Protein AF-A0A819YTF0-F1 (afdb_monomer_lite)

Structure (mmCIF, N/CA/C/O backbone):
data_AF-A0A819YTF0-F1
#
_entry.id   AF-A0A819YTF0-F1
#
loop_
_atom_site.group_PDB
_atom_site.id
_atom_site.type_symbol
_atom_site.label_atom_id
_atom_site.label_alt_id
_atom_site.label_comp_id
_atom_site.label_asym_id
_atom_site.label_entity_id
_atom_site.label_seq_id
_atom_site.pdbx_PDB_ins_code
_atom_site.Cartn_x
_atom_site.Cartn_y
_atom_site.Cartn_z
_atom_site.occupancy
_atom_site.B_iso_or_equiv
_atom_site.auth_seq_id
_atom_site.auth_comp_id
_atom_site.auth_asym_id
_atom_site.auth_atom_id
_atom_site.pdbx_PDB_model_num
ATOM 1 N N . MET A 1 1 ? 13.629 -0.872 -28.389 1.00 53.81 1 MET A N 1
ATOM 2 C CA . MET A 1 1 ? 14.703 -1.012 -27.391 1.00 53.81 1 MET A CA 1
ATOM 3 C C . MET A 1 1 ? 14.264 -2.191 -26.560 1.00 53.81 1 MET A C 1
ATOM 5 O O . MET A 1 1 ? 13.324 -2.045 -25.790 1.00 53.81 1 MET A O 1
ATOM 9 N N . ASP A 1 2 ? 14.772 -3.372 -26.887 1.00 76.69 2 ASP A N 1
ATOM 10 C CA . ASP A 1 2 ? 14.360 -4.603 -26.218 1.00 76.69 2 ASP A CA 1
ATOM 11 C C . ASP A 1 2 ? 14.935 -4.618 -24.796 1.00 76.69 2 ASP A C 1
ATOM 13 O O . ASP A 1 2 ? 16.046 -4.135 -24.561 1.00 76.69 2 ASP A O 1
ATOM 17 N N . LEU A 1 3 ? 14.146 -5.088 -23.827 1.00 79.62 3 LEU A N 1
ATOM 18 C CA . LEU A 1 3 ? 14.641 -5.302 -22.472 1.00 79.62 3 LEU A CA 1
ATOM 19 C C . LEU A 1 3 ? 15.497 -6.570 -22.466 1.00 79.62 3 LEU A C 1
ATOM 21 O O . LEU A 1 3 ? 14.964 -7.676 -22.498 1.00 79.62 3 LEU A O 1
ATOM 25 N N . ASP A 1 4 ? 16.814 -6.407 -22.407 1.00 84.19 4 ASP A N 1
ATOM 26 C CA . ASP A 1 4 ? 17.722 -7.511 -22.103 1.00 84.19 4 ASP A CA 1
ATOM 27 C C . ASP A 1 4 ? 17.522 -8.018 -20.662 1.00 84.19 4 ASP A C 1
ATOM 29 O O . ASP A 1 4 ? 17.138 -7.274 -19.756 1.00 84.19 4 ASP A O 1
ATOM 33 N N . LEU A 1 5 ? 17.780 -9.308 -20.440 1.00 87.56 5 LEU A N 1
ATOM 34 C CA . LEU A 1 5 ? 17.708 -9.920 -19.112 1.00 87.56 5 LEU A CA 1
ATOM 35 C C . LEU A 1 5 ? 18.897 -9.477 -18.234 1.00 87.56 5 LEU A C 1
ATOM 37 O O . LEU A 1 5 ? 20.006 -9.338 -18.756 1.00 87.56 5 LEU A O 1
ATOM 41 N N . PRO A 1 6 ? 18.719 -9.337 -16.906 1.00 91.06 6 PRO A N 1
ATOM 42 C CA . PRO A 1 6 ? 17.498 -9.588 -16.135 1.00 91.06 6 PRO A CA 1
ATOM 43 C C . PRO A 1 6 ? 16.498 -8.421 -16.179 1.00 91.06 6 PRO A C 1
ATOM 45 O O . PRO A 1 6 ? 16.859 -7.243 -16.116 1.00 91.06 6 PRO A O 1
ATOM 48 N N . CYS A 1 7 ? 15.212 -8.769 -16.243 1.00 91.44 7 CYS A N 1
ATOM 49 C CA . CYS A 1 7 ? 14.111 -7.812 -16.214 1.00 91.44 7 CYS A CA 1
ATOM 50 C C . CYS A 1 7 ? 13.127 -8.130 -15.085 1.00 91.44 7 CYS A C 1
ATOM 52 O O . CYS A 1 7 ? 12.991 -9.276 -14.655 1.00 91.44 7 CYS A O 1
ATOM 54 N N . ILE A 1 8 ? 12.456 -7.088 -14.603 1.00 92.62 8 ILE A N 1
ATOM 55 C CA . ILE A 1 8 ? 11.456 -7.150 -13.541 1.00 92.62 8 ILE A CA 1
ATOM 56 C C . ILE A 1 8 ? 10.110 -6.774 -14.142 1.00 92.62 8 ILE A C 1
ATOM 58 O O . ILE A 1 8 ? 9.966 -5.706 -14.744 1.00 92.62 8 ILE A O 1
ATOM 62 N N . HIS A 1 9 ? 9.127 -7.649 -13.945 1.00 92.94 9 HIS A N 1
ATOM 63 C CA . HIS A 1 9 ? 7.752 -7.457 -14.384 1.00 92.94 9 HIS A CA 1
ATOM 64 C C . HIS A 1 9 ? 6.865 -7.123 -13.187 1.00 92.94 9 HIS A C 1
ATOM 66 O O . HIS A 1 9 ? 6.824 -7.864 -12.205 1.00 92.94 9 HIS A O 1
ATOM 72 N N . PHE A 1 10 ? 6.145 -6.009 -13.278 1.00 93.62 10 PHE A N 1
ATOM 73 C CA . PHE A 1 10 ? 5.230 -5.548 -12.240 1.00 93.62 10 PHE A CA 1
ATOM 74 C C . PHE A 1 10 ? 3.779 -5.907 -12.584 1.00 93.62 10 PHE A C 1
ATOM 76 O O . PHE A 1 10 ? 3.406 -5.993 -13.751 1.00 93.62 10 PHE A O 1
ATOM 83 N N . PHE A 1 11 ? 2.919 -6.027 -11.569 1.00 92.00 11 PHE A N 1
ATOM 84 C CA . PHE A 1 11 ? 1.482 -6.287 -11.760 1.00 92.00 11 PHE A CA 1
ATOM 8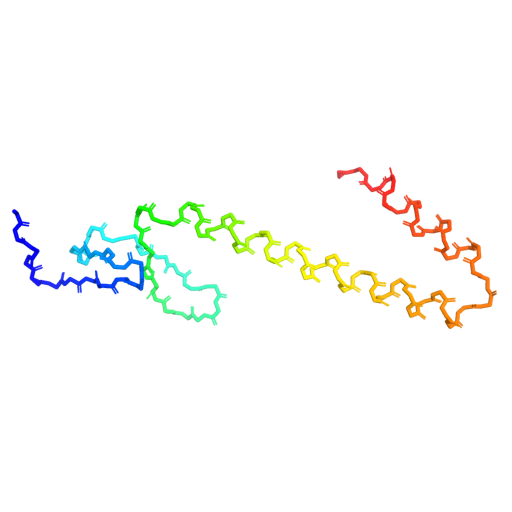5 C C . PHE A 1 11 ? 0.718 -5.155 -12.462 1.00 92.00 11 PHE A C 1
ATOM 87 O O . PHE A 1 11 ? -0.395 -5.367 -12.924 1.00 92.00 11 PHE A O 1
ATOM 94 N N . CYS A 1 12 ? 1.308 -3.963 -12.567 1.00 94.06 12 CYS A N 1
ATOM 95 C CA . CYS A 1 12 ? 0.779 -2.863 -13.372 1.00 94.06 12 CYS A CA 1
ATOM 96 C C . CYS A 1 12 ? 1.154 -2.967 -14.862 1.00 94.06 12 CYS A C 1
ATOM 98 O O . CYS A 1 12 ? 1.069 -1.969 -15.569 1.00 94.06 12 CYS A O 1
ATOM 100 N N . GLU A 1 13 ? 1.621 -4.137 -15.312 1.00 94.31 13 GLU A N 1
ATOM 101 C CA . GLU A 1 13 ? 2.030 -4.444 -16.692 1.00 94.31 13 GLU A CA 1
ATOM 102 C C . GLU A 1 13 ? 3.258 -3.663 -17.199 1.00 94.31 13 GL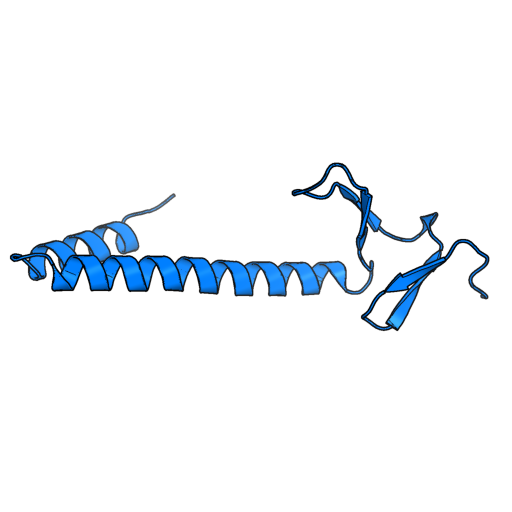U A C 1
ATOM 104 O O . GLU A 1 13 ? 3.658 -3.791 -18.355 1.00 94.31 13 GLU A O 1
ATOM 109 N N . HIS A 1 14 ? 3.933 -2.908 -16.330 1.00 93.50 14 HIS A N 1
ATOM 110 C CA . HIS A 1 14 ? 5.213 -2.290 -16.656 1.00 93.50 14 HIS A CA 1
ATOM 111 C C . HIS A 1 14 ? 6.376 -3.253 -16.424 1.00 93.50 14 HIS A C 1
ATOM 113 O O . HIS A 1 14 ? 6.374 -4.052 -15.486 1.00 93.50 14 HIS A O 1
ATOM 119 N N . SER A 1 15 ? 7.398 -3.136 -17.267 1.00 93.75 15 SER A N 1
ATOM 120 C CA . SER A 1 15 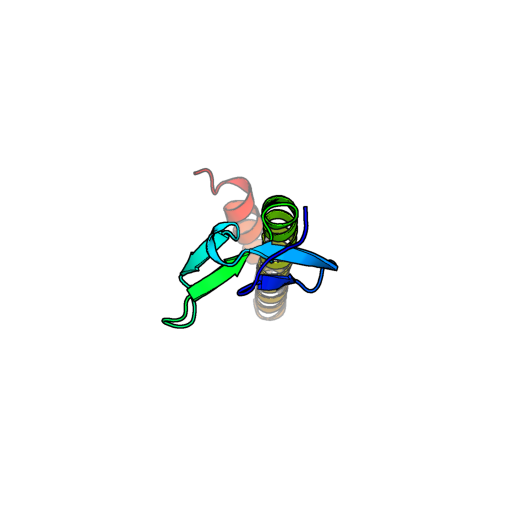? 8.609 -3.951 -17.198 1.00 93.75 15 SER A CA 1
ATOM 121 C C . SER A 1 15 ? 9.839 -3.063 -17.300 1.00 93.75 15 SER A C 1
ATOM 123 O O . SER A 1 15 ? 9.847 -2.118 -18.089 1.00 93.75 15 SER A O 1
ATOM 125 N N . PHE A 1 16 ? 10.870 -3.364 -16.516 1.00 93.12 16 PHE A N 1
ATOM 126 C CA . PHE A 1 16 ? 12.127 -2.608 -16.497 1.00 93.12 16 PHE A CA 1
ATOM 127 C C . PHE A 1 16 ? 13.314 -3.562 -16.411 1.00 93.12 16 PHE A C 1
ATOM 129 O O . PHE A 1 16 ? 13.178 -4.675 -15.902 1.00 93.12 16 PHE A O 1
ATOM 136 N N . HIS A 1 17 ? 14.489 -3.130 -16.874 1.00 92.00 17 HIS A N 1
ATOM 137 C CA . HIS A 1 17 ? 15.739 -3.788 -16.485 1.00 92.00 17 HIS A CA 1
ATOM 138 C C . HIS A 1 17 ? 15.864 -3.777 -14.962 1.00 92.00 17 HIS A C 1
ATOM 140 O O . HIS A 1 17 ? 15.456 -2.803 -14.326 1.00 92.00 17 HIS A O 1
ATOM 146 N N . GLU A 1 18 ? 16.476 -4.810 -14.385 1.00 89.44 18 GLU A N 1
ATOM 147 C CA . GLU A 1 18 ? 16.694 -4.889 -12.932 1.00 89.44 18 GLU A CA 1
ATOM 148 C C . GLU A 1 18 ? 17.356 -3.616 -12.377 1.00 89.44 18 GLU A C 1
ATOM 150 O O . GLU A 1 18 ? 16.901 -3.059 -11.383 1.00 89.44 18 GLU A O 1
ATOM 155 N N . HIS A 1 19 ? 18.370 -3.090 -13.074 1.00 87.50 19 HIS A N 1
ATOM 156 C CA . HIS A 1 19 ? 19.080 -1.873 -12.668 1.00 87.50 19 HIS A CA 1
ATOM 157 C C . HIS A 1 19 ? 18.289 -0.569 -12.900 1.00 87.50 19 HIS A C 1
ATOM 159 O O . HIS A 1 19 ? 18.631 0.470 -12.341 1.00 87.50 19 HIS A O 1
ATOM 165 N N . CYS A 1 20 ? 17.239 -0.596 -13.725 1.00 88.75 20 CYS A N 1
ATOM 166 C CA . CYS A 1 20 ? 16.374 0.563 -13.966 1.00 88.75 20 CYS A CA 1
ATOM 167 C C . CYS A 1 20 ? 15.161 0.611 -13.025 1.00 88.75 20 CYS A C 1
ATOM 169 O O . CYS A 1 20 ? 14.478 1.634 -12.966 1.00 88.75 20 CYS A O 1
ATOM 171 N N . ALA A 1 21 ? 14.869 -0.480 -12.315 1.00 88.69 21 ALA A N 1
ATOM 172 C CA . ALA A 1 21 ? 13.821 -0.525 -11.307 1.00 88.69 21 ALA A CA 1
ATOM 173 C C . ALA A 1 21 ? 14.289 0.128 -9.994 1.00 88.69 21 ALA A C 1
ATOM 175 O O . ALA A 1 21 ? 15.474 0.111 -9.659 1.00 88.69 21 ALA A O 1
ATOM 176 N N . TYR A 1 22 ? 13.356 0.689 -9.221 1.00 87.50 22 TYR A N 1
ATOM 177 C CA . TYR A 1 22 ? 13.677 1.258 -7.913 1.00 87.50 22 TYR A CA 1
ATOM 178 C C . TYR A 1 22 ? 13.662 0.173 -6.846 1.00 87.50 22 TYR A C 1
ATOM 180 O O . TYR A 1 22 ? 12.605 -0.367 -6.538 1.00 87.50 22 TYR A O 1
ATOM 188 N N . ALA A 1 23 ? 14.831 -0.132 -6.289 1.00 87.62 23 ALA A N 1
ATOM 189 C CA . ALA A 1 23 ? 14.972 -1.009 -5.136 1.00 87.62 23 ALA A CA 1
ATOM 190 C C . ALA A 1 23 ? 14.712 -0.232 -3.837 1.00 87.62 23 ALA A C 1
ATOM 192 O O . ALA A 1 23 ? 15.270 0.848 -3.630 1.00 87.62 23 ALA A O 1
ATOM 193 N N . ILE A 1 24 ? 13.890 -0.801 -2.962 1.00 83.88 24 ILE A N 1
ATOM 194 C CA . ILE A 1 24 ? 13.628 -0.317 -1.608 1.00 83.88 24 ILE A CA 1
ATOM 195 C C . ILE A 1 24 ? 13.835 -1.451 -0.606 1.00 83.88 24 ILE A C 1
ATOM 197 O O . ILE A 1 24 ? 13.654 -2.629 -0.921 1.00 83.88 24 ILE A O 1
ATOM 201 N N . GLU A 1 25 ? 14.200 -1.095 0.619 1.00 84.62 25 GLU A N 1
ATOM 202 C CA . GLU A 1 25 ? 14.225 -2.049 1.723 1.00 84.62 25 GLU A CA 1
ATOM 203 C C . GLU A 1 25 ? 12.800 -2.273 2.233 1.00 84.62 25 GLU A C 1
ATOM 205 O O . GLU A 1 25 ? 12.054 -1.322 2.490 1.00 84.62 25 GLU A O 1
ATOM 210 N N . SER A 1 26 ? 12.410 -3.539 2.367 1.00 81.12 26 SER A N 1
ATOM 211 C CA . SER A 1 26 ? 11.142 -3.897 2.993 1.00 81.12 26 SER A CA 1
ATOM 212 C C . SER A 1 26 ? 11.117 -3.433 4.450 1.00 81.12 26 SER A C 1
ATOM 214 O O . SER A 1 26 ? 12.051 -3.643 5.218 1.00 81.12 26 SER A O 1
ATOM 216 N N . THR A 1 27 ? 10.005 -2.837 4.871 1.00 75.50 27 THR A N 1
ATOM 217 C CA . THR A 1 27 ? 9.801 -2.415 6.267 1.00 75.50 27 THR A CA 1
ATOM 218 C C . THR A 1 27 ? 9.420 -3.573 7.192 1.00 75.50 27 THR A C 1
ATOM 220 O O . THR A 1 27 ? 9.343 -3.396 8.406 1.00 75.50 27 THR A O 1
ATOM 223 N N . THR A 1 28 ? 9.159 -4.757 6.631 1.00 79.56 28 THR A N 1
ATOM 224 C CA . THR A 1 28 ? 8.645 -5.932 7.360 1.00 79.56 28 THR A CA 1
ATOM 225 C C . THR A 1 28 ? 9.538 -7.166 7.241 1.00 79.56 28 THR A C 1
ATOM 227 O O . THR A 1 28 ? 9.413 -8.091 8.042 1.00 79.56 28 THR A O 1
ATOM 230 N N . SER A 1 29 ? 10.459 -7.178 6.280 1.00 78.44 29 SER A N 1
ATOM 231 C CA . SER A 1 29 ? 11.425 -8.250 6.041 1.00 78.44 29 SER A CA 1
ATOM 232 C C . SER A 1 29 ? 12.784 -7.645 5.689 1.00 78.44 29 SER A C 1
ATOM 234 O O . SER A 1 29 ? 12.864 -6.508 5.248 1.00 78.44 29 SER A O 1
ATOM 236 N N . SER A 1 30 ? 13.882 -8.383 5.856 1.00 85.12 30 SER A N 1
ATOM 237 C CA . SER A 1 30 ? 15.217 -7.932 5.412 1.00 85.12 30 SER A CA 1
ATOM 238 C C . SER A 1 30 ? 15.440 -8.158 3.908 1.00 85.12 30 SER A C 1
ATOM 240 O O . SER A 1 30 ? 16.546 -8.479 3.480 1.00 85.12 30 SER A O 1
ATOM 242 N N . GLU A 1 31 ? 14.377 -8.055 3.112 1.00 88.38 31 GLU A N 1
ATOM 243 C CA . GLU A 1 31 ? 14.380 -8.325 1.675 1.00 88.38 31 GLU A CA 1
ATOM 244 C C . GLU A 1 31 ? 14.347 -7.018 0.880 1.00 88.38 31 GLU A C 1
ATOM 246 O O . GLU A 1 31 ? 13.723 -6.032 1.284 1.00 88.38 31 GLU A O 1
ATOM 251 N N . ILE A 1 32 ? 15.004 -7.028 -0.280 1.00 85.62 32 ILE A N 1
ATOM 252 C CA . ILE A 1 32 ? 14.932 -5.939 -1.254 1.00 85.62 32 ILE A CA 1
ATOM 253 C C . ILE A 1 32 ? 13.669 -6.137 -2.092 1.00 85.62 32 ILE A C 1
ATOM 255 O O . ILE A 1 32 ? 13.489 -7.184 -2.716 1.00 85.62 32 ILE A O 1
ATOM 259 N N . ILE A 1 33 ? 12.808 -5.123 -2.119 1.00 88.31 33 ILE A N 1
ATOM 260 C CA . ILE A 1 33 ? 11.599 -5.090 -2.944 1.00 88.31 33 ILE A CA 1
ATOM 261 C C . ILE A 1 33 ? 11.809 -4.060 -4.047 1.00 88.31 33 ILE A C 1
ATOM 263 O O . ILE A 1 33 ? 12.411 -3.014 -3.826 1.00 88.31 33 ILE A O 1
ATOM 267 N N . TYR A 1 34 ? 11.290 -4.338 -5.238 1.00 90.81 34 TYR A N 1
ATOM 268 C CA . TYR A 1 34 ? 11.295 -3.370 -6.325 1.00 90.81 34 TYR A CA 1
ATOM 269 C C . TYR A 1 34 ? 9.944 -2.667 -6.432 1.00 90.81 34 TYR A C 1
ATOM 271 O O . TYR A 1 34 ? 8.893 -3.300 -6.319 1.00 90.81 34 TYR A O 1
ATOM 279 N N . GLU A 1 35 ? 9.968 -1.367 -6.713 1.00 90.38 35 GLU A N 1
AT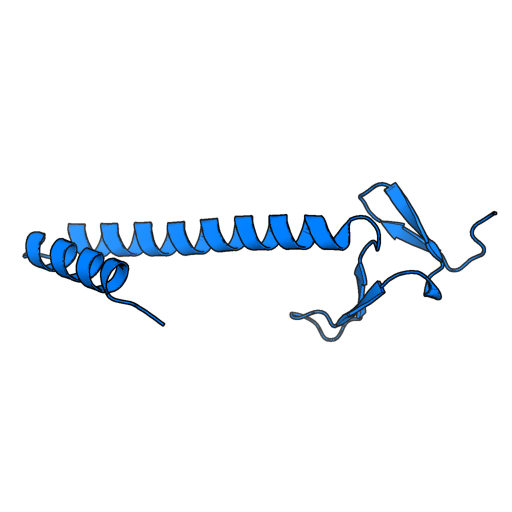OM 280 C CA . GLU A 1 35 ? 8.791 -0.570 -7.049 1.00 90.38 35 GLU A CA 1
ATOM 281 C C . GLU A 1 35 ? 8.829 -0.122 -8.511 1.00 90.38 35 GLU A C 1
ATOM 283 O O . GLU A 1 35 ? 9.874 0.238 -9.057 1.00 90.38 35 GLU A O 1
ATOM 288 N N . CYS A 1 36 ? 7.654 -0.097 -9.142 1.00 92.25 36 CYS A N 1
ATOM 289 C CA . CYS A 1 36 ? 7.502 0.412 -10.498 1.00 92.25 36 CYS A CA 1
ATOM 290 C C . CYS A 1 36 ? 7.769 1.931 -10.517 1.00 92.25 36 CYS A C 1
ATOM 292 O O . CYS A 1 36 ? 7.001 2.674 -9.897 1.00 92.25 36 CYS A O 1
ATOM 294 N N . PRO A 1 37 ? 8.765 2.435 -11.268 1.00 90.12 37 PRO A N 1
ATOM 295 C CA . PRO A 1 37 ? 9.072 3.866 -11.324 1.00 90.12 37 PRO A CA 1
ATOM 296 C C . PRO A 1 37 ? 7.892 4.742 -11.756 1.00 90.12 37 PRO A C 1
ATOM 298 O O . PRO A 1 37 ? 7.723 5.842 -11.237 1.00 90.12 37 PRO A O 1
ATOM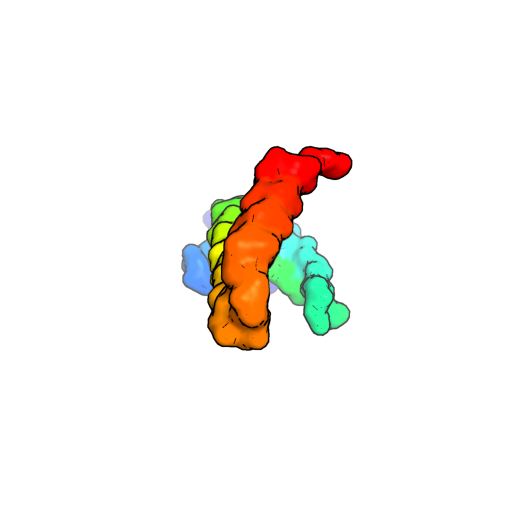 301 N N . LEU A 1 38 ? 7.044 4.235 -12.655 1.00 92.44 38 LEU A N 1
ATOM 302 C CA . LEU A 1 38 ? 5.896 4.968 -13.194 1.00 92.44 38 LEU A CA 1
ATOM 303 C C . LEU A 1 38 ? 4.698 4.999 -12.238 1.00 92.44 38 LEU A C 1
ATOM 305 O O . LEU A 1 38 ? 3.945 5.966 -12.237 1.00 92.44 38 LEU A O 1
ATOM 309 N N . CYS A 1 39 ? 4.520 3.960 -11.419 1.00 93.12 39 CYS A N 1
ATOM 310 C CA . CYS A 1 39 ? 3.342 3.820 -10.556 1.00 93.12 39 CYS A CA 1
ATOM 311 C C . CYS A 1 39 ? 3.629 4.088 -9.073 1.00 93.12 39 CYS A C 1
ATOM 313 O O . CYS A 1 39 ? 2.688 4.283 -8.308 1.00 93.12 39 CYS A O 1
ATOM 315 N N . SER A 1 40 ? 4.897 4.093 -8.645 1.00 89.31 40 SER A N 1
ATOM 316 C CA . SER A 1 40 ? 5.290 4.159 -7.228 1.00 89.31 40 SER A CA 1
ATOM 317 C C . SER A 1 40 ? 4.694 5.361 -6.488 1.00 89.31 40 SER A C 1
ATOM 319 O O . SER A 1 40 ? 4.200 5.223 -5.370 1.00 89.31 40 SER A O 1
ATOM 321 N N . GLY A 1 41 ? 4.680 6.535 -7.126 1.00 87.38 41 GLY A N 1
ATOM 322 C CA . GLY A 1 41 ? 4.138 7.760 -6.540 1.00 87.38 41 GLY A CA 1
ATOM 323 C C . GLY A 1 41 ? 2.646 7.667 -6.230 1.00 87.38 41 GLY A C 1
ATOM 324 O O . GLY A 1 41 ? 2.225 8.051 -5.142 1.00 87.38 41 GLY A O 1
ATOM 325 N N . ASP A 1 42 ? 1.852 7.133 -7.155 1.00 89.81 42 ASP A N 1
ATOM 326 C CA . ASP A 1 42 ? 0.412 6.984 -6.944 1.00 89.81 42 ASP A CA 1
ATOM 327 C C . ASP A 1 42 ? 0.092 5.797 -6.038 1.00 89.81 42 ASP A C 1
ATOM 329 O O . ASP A 1 42 ? -0.787 5.906 -5.187 1.00 89.81 42 ASP A O 1
ATOM 333 N N . ASN A 1 43 ? 0.851 4.702 -6.138 1.00 88.25 43 ASN A N 1
ATOM 334 C CA . ASN A 1 43 ? 0.714 3.560 -5.239 1.00 88.25 43 ASN A CA 1
ATOM 335 C C . ASN A 1 43 ? 0.896 3.975 -3.769 1.00 88.25 43 ASN A C 1
ATOM 337 O O . ASN A 1 43 ? 0.067 3.627 -2.933 1.00 88.25 43 ASN A O 1
ATOM 341 N N . ARG A 1 44 ? 1.917 4.792 -3.460 1.00 87.62 44 ARG A N 1
ATOM 342 C CA . ARG A 1 44 ? 2.125 5.326 -2.102 1.00 87.62 44 ARG A CA 1
ATOM 343 C C . ARG A 1 44 ? 0.938 6.153 -1.613 1.00 87.62 44 ARG A C 1
ATOM 345 O O . ARG A 1 44 ? 0.440 5.894 -0.527 1.00 87.62 44 ARG A O 1
ATOM 352 N N . LYS A 1 45 ? 0.411 7.065 -2.440 1.00 90.00 45 LYS A N 1
ATOM 353 C CA . LYS A 1 45 ? -0.785 7.854 -2.081 1.00 90.00 45 LYS A CA 1
ATOM 354 C C . LYS A 1 45 ? -1.987 6.966 -1.755 1.00 90.00 45 LYS A C 1
ATOM 356 O O . LYS A 1 45 ? -2.714 7.247 -0.805 1.00 90.00 45 LYS A O 1
ATOM 361 N N . TRP A 1 46 ? -2.214 5.910 -2.539 1.00 88.94 46 TRP A N 1
ATOM 362 C CA . TRP A 1 46 ? -3.311 4.974 -2.286 1.00 88.94 46 TRP A CA 1
ATOM 363 C C . TRP A 1 46 ? -3.108 4.189 -0.993 1.00 88.94 46 TRP A C 1
ATOM 365 O O . TRP A 1 46 ? -4.049 4.060 -0.212 1.00 88.94 46 TRP A O 1
ATOM 375 N N . LEU A 1 47 ? -1.891 3.705 -0.741 1.00 87.88 47 LEU A N 1
ATOM 376 C CA . LEU A 1 47 ? -1.553 3.011 0.502 1.00 87.88 47 LEU A CA 1
ATOM 377 C C . LEU A 1 47 ? -1.745 3.916 1.724 1.00 87.88 47 LEU A C 1
ATOM 379 O O . LEU A 1 47 ? -2.370 3.488 2.694 1.00 87.88 47 LEU A O 1
ATOM 383 N N . ASP A 1 48 ? -1.299 5.171 1.649 1.00 88.81 48 ASP A N 1
ATOM 384 C CA . ASP A 1 48 ? -1.488 6.160 2.713 1.00 88.81 48 ASP A CA 1
ATOM 385 C C . ASP A 1 48 ? -2.976 6.427 2.967 1.00 88.81 48 ASP A C 1
ATOM 387 O O . ASP A 1 48 ? -3.423 6.434 4.114 1.00 88.81 48 ASP A O 1
ATOM 391 N N . LEU A 1 49 ? -3.777 6.578 1.907 1.00 89.00 49 LEU A N 1
ATOM 392 C CA . LEU A 1 49 ? -5.222 6.773 2.030 1.00 89.00 49 LEU A CA 1
ATOM 393 C C . LEU A 1 49 ? -5.903 5.572 2.702 1.00 89.00 49 LEU A C 1
ATOM 395 O O . LEU A 1 49 ? -6.717 5.758 3.607 1.00 89.00 49 LEU A O 1
ATOM 399 N N . ILE A 1 50 ? -5.565 4.349 2.287 1.00 88.62 50 ILE A N 1
ATOM 400 C CA . ILE A 1 50 ? -6.089 3.119 2.897 1.00 88.62 50 ILE A CA 1
ATOM 401 C C . ILE A 1 50 ? -5.676 3.046 4.371 1.00 88.62 50 ILE A C 1
ATOM 403 O O . ILE A 1 50 ? -6.492 2.694 5.224 1.00 88.62 50 ILE A O 1
ATOM 407 N N . ASN A 1 51 ? -4.427 3.384 4.692 1.00 87.06 51 ASN A N 1
ATOM 408 C CA . ASN A 1 51 ? -3.939 3.352 6.064 1.00 87.06 51 ASN A CA 1
ATOM 409 C C . ASN A 1 51 ? -4.660 4.380 6.948 1.00 87.06 51 ASN A C 1
ATOM 411 O O . ASN A 1 51 ? -5.139 4.028 8.024 1.00 87.06 51 ASN A O 1
ATOM 415 N N . ASN A 1 52 ? -4.836 5.608 6.458 1.00 84.44 52 ASN A N 1
ATOM 416 C CA . ASN A 1 52 ? -5.579 6.653 7.162 1.00 84.44 52 ASN A CA 1
ATOM 417 C C . ASN A 1 52 ? -7.034 6.232 7.414 1.00 84.44 52 ASN A C 1
ATOM 419 O O . ASN A 1 52 ? -7.520 6.347 8.536 1.00 84.44 52 ASN A O 1
ATOM 423 N N . GLN A 1 53 ? -7.696 5.626 6.421 1.00 83.38 53 GLN A N 1
ATOM 424 C CA . GLN A 1 53 ? -9.045 5.076 6.602 1.00 83.38 53 GLN A CA 1
ATOM 425 C C . GLN A 1 53 ? -9.101 3.990 7.687 1.00 83.38 53 GLN A C 1
ATOM 427 O O . GLN A 1 53 ? -10.082 3.906 8.429 1.00 83.38 53 GLN A O 1
ATOM 432 N N . ARG A 1 54 ? -8.068 3.144 7.801 1.00 82.56 54 ARG A N 1
ATOM 433 C CA . ARG A 1 54 ? -7.998 2.109 8.848 1.00 82.56 54 ARG A CA 1
ATOM 434 C C . ARG A 1 54 ? -7.810 2.714 10.236 1.00 82.56 54 ARG A C 1
ATOM 436 O O . ARG A 1 54 ? -8.480 2.266 11.163 1.00 82.56 54 ARG A O 1
ATOM 443 N N . VAL A 1 55 ? -6.940 3.714 10.366 1.00 80.25 55 VAL A N 1
ATOM 444 C CA . VAL A 1 55 ? -6.718 4.429 11.633 1.00 80.25 55 VAL A CA 1
ATOM 445 C C . VAL A 1 55 ? -8.001 5.131 12.078 1.00 80.25 55 VAL A C 1
ATOM 447 O O . VAL A 1 55 ? -8.425 4.968 13.221 1.00 80.25 55 VAL A O 1
ATOM 450 N N . ASP A 1 56 ? -8.680 5.833 11.171 1.00 77.56 56 ASP A N 1
ATOM 451 C CA . ASP A 1 56 ? -9.941 6.509 11.488 1.00 77.56 56 ASP A CA 1
ATOM 452 C C . ASP A 1 56 ? -11.029 5.524 11.925 1.00 77.56 56 ASP A C 1
ATOM 454 O O . ASP A 1 56 ? -11.780 5.802 12.867 1.00 77.56 56 ASP A O 1
ATOM 458 N N . LYS A 1 57 ? -11.082 4.344 11.294 1.00 79.75 57 LYS A N 1
ATOM 459 C CA . LYS A 1 57 ? -12.011 3.279 11.680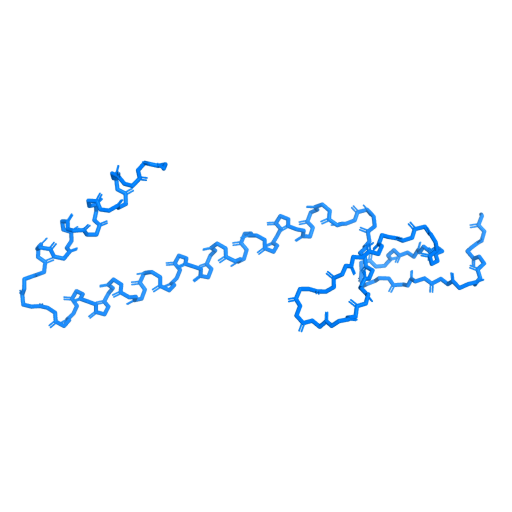 1.00 79.75 57 LYS A CA 1
ATOM 460 C C . LYS A 1 57 ? -11.746 2.763 13.098 1.00 79.75 57 LYS A C 1
ATOM 462 O O . LYS A 1 57 ? -12.698 2.617 13.862 1.00 79.75 57 LYS A O 1
ATOM 467 N N . ASP A 1 58 ? -10.490 2.504 13.456 1.00 84.06 58 ASP A N 1
ATOM 468 C CA . ASP A 1 58 ? -10.129 2.015 14.796 1.00 84.06 58 ASP A CA 1
ATOM 469 C C . ASP A 1 58 ? -10.457 3.044 15.892 1.00 84.06 58 ASP A C 1
ATOM 471 O O . ASP A 1 58 ? -10.996 2.710 16.955 1.00 84.06 58 ASP A O 1
ATOM 475 N N . ILE A 1 59 ? -10.228 4.329 15.602 1.00 83.50 59 ILE A N 1
ATOM 476 C CA . ILE A 1 59 ? -10.579 5.420 16.515 1.00 83.50 59 ILE A CA 1
ATOM 477 C C . ILE A 1 59 ? -12.098 5.525 16.676 1.00 83.50 59 ILE A C 1
ATOM 479 O O . ILE A 1 59 ? -12.586 5.699 17.795 1.00 83.50 59 ILE A O 1
ATOM 483 N N . HIS A 1 60 ? -12.850 5.389 15.583 1.00 85.06 60 HIS A N 1
ATOM 484 C CA . HIS A 1 60 ? -14.309 5.391 15.615 1.00 85.06 60 HIS A CA 1
ATOM 485 C C . HIS A 1 60 ? -14.861 4.234 16.459 1.00 85.06 60 HIS A C 1
ATOM 487 O O . HIS A 1 60 ? -15.680 4.458 17.352 1.00 85.06 60 HIS A O 1
ATOM 493 N N . GLU A 1 61 ? -14.372 3.011 16.247 1.00 87.94 61 GLU A N 1
ATOM 494 C CA . GLU A 1 61 ? -14.785 1.841 17.030 1.00 87.94 61 GLU A CA 1
ATOM 495 C C . GLU A 1 61 ? -14.428 2.001 18.516 1.00 87.94 61 GLU A C 1
ATOM 497 O O . GLU A 1 61 ? -15.255 1.748 19.399 1.00 87.94 61 GLU A O 1
ATOM 502 N N . THR A 1 62 ? -13.226 2.502 18.811 1.00 86.94 62 THR A N 1
ATOM 503 C CA . THR A 1 62 ? -12.791 2.768 20.186 1.00 86.94 62 THR A CA 1
ATOM 504 C C . THR A 1 62 ? -13.648 3.835 20.865 1.00 86.94 62 THR A C 1
ATOM 506 O O . THR A 1 62 ? -14.008 3.664 22.034 1.00 86.94 62 THR A O 1
ATOM 509 N N . PHE A 1 63 ? -14.012 4.904 20.153 1.00 87.75 63 PHE A N 1
ATOM 510 C CA . PHE A 1 63 ? -14.921 5.934 20.653 1.00 87.75 63 PHE A CA 1
ATOM 511 C C . PHE A 1 63 ? -16.299 5.354 20.979 1.00 87.75 63 PHE A C 1
ATOM 513 O O . PHE A 1 63 ? -16.775 5.522 22.102 1.00 87.75 63 PHE A O 1
ATOM 520 N N . HIS A 1 64 ? -16.907 4.614 20.049 1.00 90.19 64 HIS A N 1
ATOM 521 C CA . HIS A 1 64 ? -18.222 4.007 20.262 1.00 90.19 64 HIS A CA 1
ATOM 522 C C . HIS A 1 64 ? -18.220 3.025 21.433 1.00 90.19 64 HIS A C 1
ATOM 524 O O . HIS A 1 64 ? -19.076 3.110 22.313 1.00 90.19 64 HIS A O 1
ATOM 530 N N . ARG A 1 65 ? -17.192 2.176 21.535 1.00 90.81 65 ARG A N 1
ATOM 531 C CA . ARG A 1 65 ? -17.029 1.272 22.678 1.00 90.81 65 ARG A CA 1
ATOM 532 C C . ARG A 1 65 ? -16.905 2.024 24.006 1.00 90.81 65 ARG A C 1
ATOM 534 O O . ARG A 1 65 ? -17.457 1.571 25.008 1.00 90.81 65 ARG A O 1
ATOM 541 N N . LYS A 1 66 ? -16.176 3.145 24.058 1.00 87.44 66 LYS A N 1
ATOM 542 C CA . LYS A 1 66 ? -16.093 3.974 25.275 1.00 87.44 66 LYS A CA 1
ATOM 543 C C . LYS A 1 66 ? -17.444 4.611 25.604 1.00 87.44 66 LYS A C 1
ATOM 545 O O . LYS A 1 66 ? -17.846 4.592 26.763 1.00 87.44 66 LYS A O 1
ATOM 550 N N . LEU A 1 67 ? -18.145 5.128 24.598 1.00 91.38 67 LEU A N 1
ATOM 551 C CA . LEU A 1 67 ? -19.438 5.790 24.755 1.00 91.38 67 LEU A CA 1
ATOM 552 C C . LEU A 1 67 ? -20.532 4.843 25.272 1.00 91.38 67 LEU A C 1
ATOM 554 O O . LEU A 1 67 ? -21.374 5.253 26.072 1.00 91.38 67 LEU A O 1
ATOM 558 N N . ASP A 1 68 ? -20.513 3.581 24.841 1.00 91.62 68 ASP A N 1
ATOM 559 C CA . ASP A 1 68 ? -21.499 2.583 25.265 1.00 91.62 68 ASP A CA 1
ATOM 560 C C . ASP A 1 68 ? -21.251 2.066 26.687 1.00 91.62 68 ASP A C 1
ATOM 562 O O . ASP A 1 68 ? -22.205 1.797 27.416 1.00 91.62 68 ASP A O 1
ATOM 566 N N . ASN A 1 69 ? -19.984 1.965 27.100 1.00 89.44 69 ASN A N 1
ATOM 567 C CA . ASN A 1 69 ? -19.605 1.406 28.400 1.00 89.44 69 ASN A CA 1
ATOM 568 C C . ASN A 1 69 ? -19.546 2.436 29.541 1.00 89.44 69 ASN A C 1
ATOM 570 O O . ASN A 1 69 ? -19.509 2.044 30.707 1.00 89.44 69 ASN A O 1
ATOM 574 N N . GLN A 1 70 ? -19.499 3.736 29.239 1.00 89.31 70 GLN A N 1
ATOM 575 C CA . GLN A 1 70 ? -19.386 4.792 30.249 1.00 89.31 70 GLN A CA 1
ATOM 576 C C . GLN A 1 70 ? -20.751 5.325 30.694 1.00 89.31 70 GLN A C 1
ATOM 578 O O . GLN A 1 70 ? -21.678 5.491 29.900 1.00 89.31 70 GLN A O 1
ATOM 583 N N . GLN A 1 71 ? -20.856 5.636 31.989 1.00 86.19 71 GLN A N 1
ATOM 584 C CA . GLN A 1 71 ? -22.058 6.238 32.568 1.00 86.19 71 GLN A CA 1
ATOM 585 C C . GLN A 1 71 ? -22.194 7.713 32.160 1.00 86.19 71 GLN A C 1
ATOM 587 O O . GLN A 1 71 ? -23.291 8.161 31.826 1.00 86.19 71 GLN A O 1
ATOM 592 N N . ASP A 1 72 ? -21.079 8.451 32.145 1.00 90.81 72 ASP A N 1
ATOM 593 C CA . ASP A 1 72 ? -21.032 9.834 31.669 1.00 90.81 72 ASP A CA 1
ATOM 594 C C . ASP A 1 72 ? -20.700 9.893 30.174 1.00 90.81 72 ASP A C 1
ATOM 596 O O . ASP A 1 72 ? -19.547 9.971 29.750 1.00 90.81 72 ASP A O 1
ATOM 600 N N . LYS A 1 73 ? -21.751 9.861 29.356 1.00 88.94 73 LYS A N 1
ATOM 601 C CA . LYS A 1 73 ? -21.629 9.926 27.896 1.00 88.94 73 LYS A CA 1
ATOM 602 C C . LYS A 1 73 ? -21.254 11.320 27.398 1.00 88.94 73 LYS A C 1
ATOM 604 O O . LYS A 1 73 ? -20.571 11.438 26.383 1.00 88.94 73 LYS A O 1
ATOM 609 N N . PHE A 1 74 ? -21.685 12.370 28.099 1.00 91.88 74 PHE A N 1
ATOM 610 C CA . PHE A 1 74 ? -21.376 13.746 27.710 1.00 91.88 74 PHE A CA 1
ATOM 611 C C . PHE A 1 74 ? -19.898 14.063 27.937 1.00 91.88 74 PHE A C 1
ATOM 613 O O . PHE A 1 74 ? -19.283 14.667 27.059 1.00 91.88 74 PHE A O 1
ATOM 620 N N . GLY A 1 75 ? -19.314 13.590 29.043 1.00 90.12 75 GLY A N 1
ATOM 621 C CA . GLY A 1 75 ? -17.875 13.682 29.295 1.00 90.12 75 GLY A CA 1
ATOM 622 C C . GLY A 1 75 ? -17.041 13.021 28.195 1.00 90.12 75 GLY A C 1
ATOM 623 O O . GLY A 1 75 ? -16.133 13.650 27.660 1.00 90.12 75 GLY A O 1
ATOM 624 N N . VAL A 1 76 ? -17.412 11.807 27.767 1.00 89.50 76 VAL A N 1
ATOM 625 C CA . VAL A 1 76 ? -16.719 11.087 26.676 1.00 89.50 76 VAL A CA 1
ATOM 626 C C . VAL A 1 76 ? -16.785 11.849 25.347 1.00 89.50 76 VAL A C 1
ATOM 628 O O . VAL A 1 76 ? -15.791 11.917 24.625 1.00 89.50 76 VAL A O 1
ATOM 631 N N . ILE A 1 77 ? -17.934 12.448 25.016 1.00 89.31 77 ILE A N 1
ATOM 632 C CA . ILE A 1 77 ? -18.083 13.270 23.803 1.00 89.31 77 ILE A CA 1
ATOM 633 C C . ILE A 1 77 ? -17.224 14.539 23.898 1.00 89.31 77 ILE A C 1
ATOM 635 O O . ILE A 1 77 ? -16.533 14.880 22.938 1.00 89.31 77 ILE A O 1
ATOM 639 N N . ALA A 1 78 ? -17.248 15.226 25.043 1.00 89.75 78 ALA A N 1
ATOM 640 C CA . ALA A 1 78 ? -16.477 16.448 25.262 1.00 89.75 78 ALA A CA 1
ATOM 641 C C . ALA A 1 78 ? -14.962 16.191 25.218 1.00 89.75 78 ALA A C 1
ATOM 643 O O . ALA A 1 78 ? -14.232 16.961 24.599 1.00 89.75 78 ALA A O 1
ATOM 644 N N . GLU A 1 79 ? -14.497 15.089 25.808 1.00 85.88 79 GLU A N 1
ATOM 645 C CA . GLU A 1 79 ? -13.096 14.661 25.763 1.00 85.88 79 GLU A CA 1
ATOM 646 C C . GLU A 1 79 ? -12.662 14.315 24.333 1.00 85.88 79 GLU A C 1
ATOM 648 O O . GLU A 1 79 ? -11.617 14.787 23.881 1.00 85.88 79 GLU A O 1
ATOM 653 N N . PHE A 1 80 ? -13.472 13.542 23.600 1.00 86.44 80 PHE A N 1
ATOM 654 C CA . PHE A 1 80 ? -13.167 13.135 22.227 1.00 86.44 80 PHE A CA 1
ATOM 655 C C . PHE A 1 80 ? -13.090 14.331 21.271 1.00 86.44 80 PHE A C 1
ATOM 657 O O . PHE A 1 80 ? -12.140 14.448 20.497 1.00 86.44 80 PHE A O 1
ATOM 664 N N . LEU A 1 81 ? -14.064 15.244 21.345 1.00 85.00 81 LEU A N 1
ATOM 665 C CA . LEU A 1 81 ? -14.043 16.481 20.565 1.00 85.00 81 LEU A CA 1
ATOM 666 C C . LEU A 1 81 ? -12.890 17.389 21.000 1.00 85.00 81 LEU A C 1
ATOM 668 O O . LEU A 1 81 ? -12.247 17.987 20.146 1.00 85.00 81 LEU A O 1
ATOM 672 N N . GLY A 1 82 ? -12.596 17.462 22.299 1.00 83.25 82 GLY A N 1
ATOM 673 C CA . GLY A 1 82 ? -11.482 18.240 22.835 1.00 83.25 82 GLY A CA 1
ATOM 674 C C . GLY A 1 82 ? -10.131 17.804 22.266 1.00 83.25 82 GLY A C 1
ATOM 675 O O . GLY A 1 82 ? -9.414 18.639 21.726 1.00 83.25 82 GLY A O 1
ATOM 676 N N . HIS A 1 83 ? -9.819 16.506 22.296 1.00 77.75 83 HIS A N 1
ATOM 677 C CA . HIS A 1 83 ? -8.577 15.987 21.708 1.00 77.75 83 HIS A CA 1
ATOM 678 C C . HIS A 1 83 ? -8.527 16.290 20.203 1.00 77.75 83 HIS A C 1
ATOM 680 O O . HIS A 1 83 ? -7.599 16.916 19.711 1.00 77.75 83 HIS A O 1
ATOM 686 N N . ARG A 1 84 ? -9.598 16.002 19.454 1.00 71.44 84 ARG A N 1
ATOM 687 C CA . ARG A 1 84 ? -9.603 16.225 17.996 1.00 71.44 84 ARG A CA 1
ATOM 688 C C . ARG A 1 84 ? -9.579 17.698 17.560 1.00 71.44 84 ARG A C 1
ATOM 690 O O . ARG A 1 84 ? -9.159 17.972 16.440 1.00 71.44 84 ARG A O 1
ATOM 697 N N . LEU A 1 85 ? -10.059 18.631 18.385 1.00 67.31 85 LEU A N 1
ATOM 698 C CA . LEU A 1 85 ? -10.100 20.065 18.063 1.00 67.31 85 LEU A CA 1
ATOM 699 C C . LEU A 1 85 ? -8.863 20.825 18.558 1.00 67.31 85 LEU A C 1
ATOM 701 O O . LEU A 1 85 ? -8.542 21.878 17.999 1.00 67.31 85 LEU A O 1
ATOM 705 N N . PHE A 1 86 ? -8.194 20.320 19.599 1.00 68.19 86 PHE A N 1
ATOM 706 C CA . PHE A 1 86 ? -7.086 21.007 20.266 1.00 68.19 86 PHE A CA 1
ATOM 707 C C . PHE A 1 86 ? -5.746 20.268 20.205 1.00 68.19 86 PHE A C 1
ATOM 709 O O . PHE A 1 86 ? -4.748 20.866 20.605 1.00 68.19 86 PHE A O 1
ATOM 716 N N . ASP A 1 87 ? -5.682 19.057 19.641 1.00 58.56 87 ASP A N 1
ATOM 717 C CA . ASP A 1 87 ? -4.420 18.425 19.238 1.00 58.56 87 ASP A CA 1
ATOM 718 C C . ASP A 1 87 ? -3.846 19.189 18.028 1.00 58.56 87 ASP A C 1
ATOM 720 O O . ASP A 1 87 ? -4.001 18.806 16.866 1.00 58.56 87 ASP A O 1
ATOM 724 N N . LYS A 1 88 ? -3.237 20.346 18.306 1.00 47.34 88 LYS A N 1
ATOM 725 C CA . LYS A 1 88 ? -2.373 21.079 17.382 1.00 47.34 88 LYS A CA 1
ATOM 726 C C . LYS A 1 88 ? -0.917 20.740 17.692 1.00 47.34 88 LYS A C 1
ATOM 728 O O . LYS A 1 88 ? -0.441 21.124 18.753 1.00 47.34 88 LYS A O 1
ATOM 733 N N . GLU A 1 89 ? -0.297 20.096 16.702 1.00 46.38 89 GLU A N 1
ATOM 734 C CA . GLU A 1 89 ? 1.146 19.981 16.391 1.00 46.38 89 GLU A CA 1
ATOM 735 C C . GLU A 1 89 ? 2.093 19.465 17.485 1.00 46.38 89 GLU A C 1
ATOM 737 O O . GLU A 1 89 ? 2.417 20.205 18.439 1.00 46.38 89 GLU A O 1
#

Secondary structure (DSSP, 8-state):
---PSSEEE-TTS-EEEGGGSEEEE-SSSS-EEEE-TTTHHHHHHHHHHHHHHHHHHHHHHHHHHHHHH-S-HHHHHHHHHHHHHH---

Organism: NCBI:txid392033

Sequence (89 aa):
MDLDLPCIHFFCEHSFHEHCAYAIESTTSSEIIYECPLCSGDNRKWLDLINNQRVDKDIHETFHRKLDNQQDKFGVIAEFLGHRLFDKE

Radius of gyration: 22.08 Å; chains: 1; bounding box: 41×31×60 Å

pLDDT: mean 85.34, std 9.16, range [46.38, 94.31]

InterPro domains:
  IPR024763 Vacuolar protein sorting protein 11, C-terminal [PF12451] (44-82)

Foldseek 3Di:
DDADPPKDADPVRDIDHPVPWDWDQDPVDRDIDTDDPVCNVVVVVVVVVVVVVVVVVVVVVVLVVCCVPDPPNVVSVCVSVCCVVPPDD